Protein AF-A0A7R9TJ54-F1 (afdb_monomer)

Nearest PDB structures (foldseek):
  3ivd-assembly2_B  TM=6.837E-01  e=1.982E-02  Escherichia coli O6
  9eng-assembly1_A  TM=4.675E-01  e=1.136E-01  Klebsiella pneumoniae
  8qk5-assembly1_A-2  TM=4.635E-01  e=2.470E-01  Klebsiella pneumoniae
  8qk2-assembly1_A-2  TM=4.029E-01  e=1.675E-01  Klebsiella pneumoniae

Secondary structure (DSSP, 8-state):
--SS---SPTT-TT--GGGPPPHHHHHHHHHHHHHHH-TT-S----B--S-H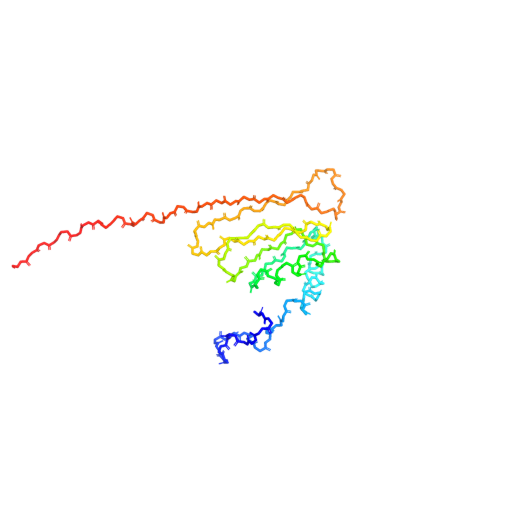HHHHHHHT-TTT--SEEEE-SS-SEEEEEETTTTEEEEEE-STT-EEEEEEEE--TTPPTTPPPEEEEEEEEPPPP-------------

InterPro domains:
  IPR029052 Metallo-dependent phosphatase-like [G3DSA:3.60.21.10] (9-131)
  IPR029052 Metallo-dependent phosphatase-like [SSF56300] (20-108)

Solvent-accessible surface area (backbone atoms only — not comparable to full-atom values): 8891 Å² total; per-residue (Å²): 94,58,100,69,74,78,90,58,64,89,82,45,89,88,58,59,60,94,72,60,62,45,58,88,79,42,46,66,61,51,51,53,50,50,42,69,78,38,76,83,57,69,71,58,72,53,77,50,62,32,49,69,70,55,52,53,55,56,39,48,42,64,90,76,56,44,57,37,36,44,42,40,75,68,52,50,71,43,82,48,72,34,52,96,85,52,11,34,39,38,24,58,35,52,90,72,46,34,48,68,49,74,50,79,42,72,63,94,84,57,60,90,72,55,81,53,51,77,48,78,46,83,40,74,42,77,73,78,72,74,71,73,84,70,80,79,87,77,88,88,135

Organism: Micromonas pusilla (NCBI:txid38833)

Structure (mmCIF, N/CA/C/O backbone):
data_AF-A0A7R9TJ54-F1
#
_entry.id   AF-A0A7R9TJ54-F1
#
loop_
_atom_site.group_PDB
_atom_site.id
_atom_site.type_symbol
_atom_site.label_atom_id
_atom_site.label_alt_id
_atom_site.label_comp_id
_atom_site.label_asym_id
_atom_site.label_entity_id
_atom_site.label_seq_id
_atom_site.pdbx_PDB_ins_code
_atom_site.Cartn_x
_atom_site.Cartn_y
_atom_site.Cartn_z
_atom_site.occupancy
_atom_site.B_iso_or_equiv
_atom_site.auth_seq_id
_atom_site.auth_comp_id
_atom_site.auth_asym_id
_atom_site.auth_atom_id
_atom_site.pdbx_PDB_model_num
ATOM 1 N N . GLY A 1 1 ? 8.501 -5.606 -11.386 1.00 45.47 1 GLY A N 1
ATOM 2 C CA . GLY A 1 1 ? 7.635 -5.466 -12.566 1.00 45.47 1 GLY A CA 1
ATOM 3 C C . GLY A 1 1 ? 7.150 -4.046 -12.592 1.00 45.47 1 GLY A C 1
ATOM 4 O O . GLY A 1 1 ? 6.539 -3.637 -11.618 1.00 45.47 1 GLY A O 1
ATOM 5 N N . GLY A 1 2 ? 7.495 -3.313 -13.641 1.00 52.69 2 GLY A N 1
ATOM 6 C CA . GLY A 1 2 ? 6.893 -2.035 -14.016 1.00 52.69 2 GLY A CA 1
ATOM 7 C C . GLY A 1 2 ? 6.441 -2.147 -15.471 1.00 52.69 2 GLY A C 1
ATOM 8 O O . GLY A 1 2 ? 6.734 -3.154 -16.122 1.00 52.69 2 GLY A O 1
ATOM 9 N N . VAL A 1 3 ? 5.736 -1.143 -15.988 1.00 53.34 3 VAL A N 1
ATOM 10 C CA . VAL A 1 3 ? 5.117 -1.172 -17.335 1.00 53.34 3 VAL A CA 1
ATOM 11 C C . VAL A 1 3 ? 6.125 -1.371 -18.495 1.00 53.34 3 VAL A C 1
ATOM 13 O O . VAL A 1 3 ? 5.724 -1.654 -19.621 1.00 53.34 3 VAL A O 1
ATOM 16 N N . GLY A 1 4 ? 7.440 -1.288 -18.256 1.00 51.25 4 GLY A N 1
ATOM 17 C CA . GLY A 1 4 ? 8.474 -1.471 -19.280 1.00 51.25 4 GLY A CA 1
ATOM 18 C C . GLY A 1 4 ? 9.449 -2.610 -18.985 1.00 51.25 4 GLY A C 1
ATOM 19 O O . GLY A 1 4 ? 10.367 -2.414 -18.202 1.00 51.25 4 GLY A O 1
ATOM 20 N N . GLY A 1 5 ? 9.297 -3.744 -19.683 1.00 54.44 5 GLY A N 1
ATOM 21 C CA . GLY A 1 5 ? 10.343 -4.756 -19.909 1.00 54.44 5 GLY A CA 1
ATOM 22 C C . GLY A 1 5 ? 10.913 -5.485 -18.678 1.00 54.44 5 GLY A C 1
ATOM 23 O O . GLY A 1 5 ? 10.996 -4.978 -17.565 1.00 54.44 5 GLY A O 1
ATOM 24 N N . SER A 1 6 ? 11.351 -6.730 -18.868 1.00 56.75 6 SER A N 1
ATOM 25 C CA . SER A 1 6 ? 12.035 -7.476 -17.806 1.00 56.75 6 SER A CA 1
ATOM 26 C C . SER A 1 6 ? 13.457 -6.936 -17.601 1.00 56.75 6 SER A C 1
ATOM 28 O O . SER A 1 6 ? 14.320 -7.158 -18.444 1.00 56.75 6 SER A O 1
ATOM 30 N N . LEU A 1 7 ? 13.727 -6.303 -16.451 1.00 61.12 7 LEU A N 1
ATOM 31 C CA . LEU A 1 7 ? 15.092 -6.026 -15.956 1.00 61.12 7 LEU A CA 1
ATOM 32 C C . LEU A 1 7 ? 15.868 -7.309 -15.611 1.00 61.12 7 LEU A C 1
ATOM 34 O O . LEU A 1 7 ? 17.075 -7.282 -15.375 1.00 61.12 7 LEU A O 1
ATOM 38 N N . TYR A 1 8 ? 15.171 -8.442 -15.539 1.00 65.38 8 TYR A N 1
ATOM 39 C CA . TYR A 1 8 ? 15.758 -9.716 -15.169 1.00 65.38 8 TYR A CA 1
ATOM 40 C C . TYR A 1 8 ? 16.351 -10.407 -16.387 1.00 65.38 8 TYR A C 1
ATOM 42 O O . TYR A 1 8 ? 15.696 -10.564 -17.422 1.00 65.38 8 TYR A O 1
ATOM 50 N N . ARG A 1 9 ? 17.580 -10.890 -16.212 1.00 63.47 9 ARG A N 1
ATOM 51 C CA . ARG A 1 9 ? 18.223 -11.813 -17.139 1.00 63.47 9 ARG A CA 1
ATOM 52 C C . ARG A 1 9 ? 17.427 -13.117 -17.200 1.00 63.47 9 ARG A C 1
ATOM 54 O O . ARG A 1 9 ? 17.094 -13.701 -16.167 1.00 63.47 9 ARG A O 1
ATOM 61 N N . GLU A 1 10 ? 17.181 -13.592 -18.414 1.00 62.78 10 GLU A N 1
ATOM 62 C CA . GLU A 1 10 ? 16.579 -14.901 -18.654 1.00 62.78 10 GLU A CA 1
ATOM 63 C C . GLU A 1 10 ? 17.391 -16.005 -17.947 1.00 62.78 10 GLU A C 1
ATOM 65 O O . GLU A 1 10 ? 18.616 -16.075 -18.076 1.00 62.78 10 GLU A O 1
ATOM 70 N N . GLY A 1 11 ? 16.718 -16.829 -17.137 1.00 62.00 11 GLY A N 1
ATOM 71 C CA . GLY A 1 11 ? 17.346 -17.929 -16.396 1.00 62.00 11 GLY A CA 1
ATOM 72 C C . GLY A 1 11 ? 18.159 -17.534 -15.153 1.00 62.00 11 GLY A C 1
ATOM 73 O O . GLY A 1 11 ? 18.875 -18.378 -14.616 1.00 62.00 11 GLY A O 1
ATOM 74 N N . ALA A 1 12 ? 18.072 -16.291 -14.664 1.00 67.81 12 ALA A N 1
ATOM 75 C CA . ALA A 1 12 ? 18.700 -15.910 -13.398 1.00 67.81 12 ALA A CA 1
ATOM 76 C C . ALA A 1 12 ? 18.139 -16.755 -12.237 1.00 67.81 12 ALA A C 1
ATOM 78 O O . ALA A 1 12 ? 16.973 -16.616 -11.909 1.00 67.81 12 ALA A O 1
ATOM 79 N N . ILE A 1 13 ? 18.9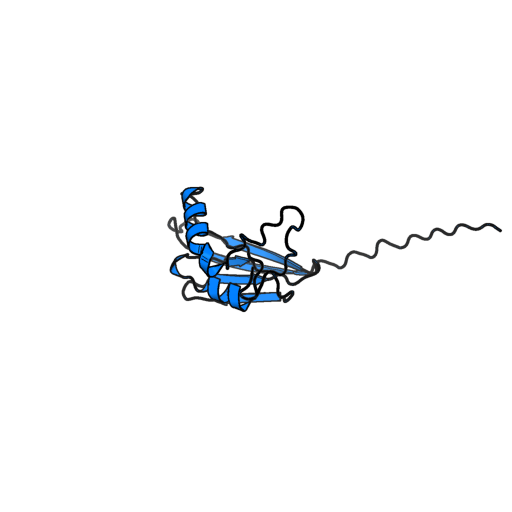59 -17.642 -11.660 1.00 56.50 13 ILE A N 1
ATOM 80 C CA . ILE A 1 13 ? 18.823 -18.393 -10.389 1.00 56.50 13 ILE A CA 1
ATOM 81 C C . ILE A 1 13 ? 17.405 -18.415 -9.761 1.00 56.50 13 ILE A C 1
ATOM 83 O O . ILE A 1 13 ? 17.150 -17.773 -8.747 1.00 56.50 13 ILE A O 1
ATOM 87 N N . GLY A 1 14 ? 16.449 -19.135 -10.360 1.00 58.56 14 GLY A N 1
ATOM 88 C CA . GLY A 1 14 ? 15.083 -19.268 -9.813 1.00 58.56 14 GLY A CA 1
ATOM 89 C C . GLY A 1 14 ? 14.195 -18.012 -9.908 1.00 58.56 14 GLY A C 1
ATOM 90 O O . GLY A 1 14 ? 13.033 -18.038 -9.502 1.00 58.56 14 GLY A O 1
ATOM 91 N N . GLY A 1 15 ? 14.700 -16.929 -10.491 1.00 55.62 15 GLY A N 1
ATOM 92 C CA . GLY A 1 15 ? 13.993 -15.690 -10.776 1.00 55.62 15 GLY A CA 1
ATOM 93 C C . GLY A 1 15 ? 12.814 -15.917 -11.714 1.00 55.62 15 GLY A C 1
ATOM 94 O O . GLY A 1 15 ? 12.951 -16.387 -12.842 1.00 55.62 15 GLY A O 1
ATOM 95 N N . HIS A 1 16 ? 11.624 -15.559 -11.244 1.00 65.06 16 HIS A N 1
ATOM 96 C CA . HIS A 1 16 ? 10.360 -15.755 -11.950 1.00 65.06 16 HIS A CA 1
ATOM 97 C C . HIS A 1 16 ? 10.062 -14.630 -12.949 1.00 65.06 16 HIS A C 1
ATOM 99 O O . HIS A 1 16 ? 8.915 -14.230 -13.096 1.00 65.06 16 HIS A O 1
ATOM 105 N N . ALA A 1 17 ? 11.081 -14.126 -13.653 1.00 66.31 17 ALA A N 1
ATOM 106 C CA . ALA A 1 17 ? 10.965 -13.003 -14.588 1.00 66.31 17 ALA A CA 1
ATOM 107 C C . ALA A 1 17 ? 9.794 -13.160 -15.572 1.00 66.31 17 ALA A C 1
ATOM 109 O O . ALA A 1 17 ? 8.982 -12.254 -15.726 1.00 66.31 17 ALA A O 1
ATOM 110 N N . ALA A 1 18 ? 9.655 -14.356 -16.153 1.00 66.81 18 ALA A N 1
ATOM 111 C CA . ALA A 1 18 ? 8.592 -14.702 -17.098 1.00 66.81 18 ALA A CA 1
ATOM 112 C C . ALA A 1 18 ? 7.176 -14.749 -16.485 1.00 66.81 18 ALA A C 1
ATOM 114 O O . ALA A 1 18 ? 6.198 -14.826 -17.219 1.00 66.81 18 ALA A O 1
ATOM 115 N N . LYS A 1 19 ? 7.057 -14.737 -15.153 1.00 74.25 19 LYS A N 1
ATOM 116 C CA . LYS A 1 19 ? 5.788 -14.749 -14.409 1.00 74.25 19 LYS A CA 1
ATOM 117 C C . LYS A 1 19 ? 5.557 -13.458 -13.619 1.00 74.25 19 LYS A C 1
ATOM 119 O O . LYS A 1 19 ? 4.610 -13.393 -12.841 1.00 74.25 19 LYS A O 1
ATOM 124 N N . ILE A 1 20 ? 6.414 -12.445 -13.777 1.00 79.38 20 ILE A N 1
ATOM 125 C CA . ILE A 1 20 ? 6.159 -11.125 -13.199 1.00 79.38 20 ILE A CA 1
ATOM 126 C C . ILE A 1 20 ? 5.041 -10.481 -14.010 1.00 79.38 20 ILE A C 1
ATOM 128 O O . ILE A 1 20 ? 5.201 -10.203 -15.195 1.00 79.38 20 ILE A O 1
ATOM 132 N N . VAL A 1 21 ? 3.922 -10.234 -13.344 1.00 86.75 21 VAL A N 1
ATOM 133 C CA . VAL A 1 21 ? 2.754 -9.551 -13.900 1.00 86.75 21 VAL A CA 1
ATOM 134 C C . VAL A 1 21 ? 2.742 -8.108 -13.373 1.00 86.75 21 VAL A C 1
ATOM 136 O O . VAL A 1 21 ? 3.178 -7.888 -12.235 1.00 86.75 21 VAL A O 1
ATOM 139 N N . PRO A 1 22 ? 2.303 -7.108 -14.162 1.00 89.94 22 PRO A N 1
ATOM 140 C CA . PRO A 1 22 ? 2.086 -5.756 -13.652 1.00 89.94 22 PRO A CA 1
ATOM 141 C C . PRO A 1 22 ? 1.158 -5.761 -12.430 1.00 89.94 22 PRO A C 1
ATOM 143 O O . PRO A 1 22 ? 0.173 -6.496 -12.393 1.00 89.94 22 PRO A O 1
ATOM 146 N N . VAL A 1 23 ? 1.452 -4.933 -11.422 1.00 94.12 23 VAL A N 1
ATOM 147 C CA . VAL A 1 23 ? 0.672 -4.922 -10.169 1.00 94.12 23 VAL A CA 1
ATOM 148 C C . VAL A 1 23 ? -0.796 -4.609 -10.432 1.00 94.12 23 VAL A C 1
ATOM 150 O O . VAL A 1 23 ? -1.655 -5.288 -9.885 1.00 94.12 23 VAL A O 1
ATOM 153 N N . MET A 1 24 ? -1.092 -3.651 -11.313 1.00 95.00 24 MET A N 1
ATOM 154 C CA . MET A 1 24 ? -2.474 -3.290 -11.646 1.00 95.00 24 MET A CA 1
ATOM 155 C C . MET A 1 24 ? -3.270 -4.438 -12.282 1.00 95.00 24 MET A C 1
ATOM 157 O O . MET A 1 24 ? -4.480 -4.493 -12.087 1.00 95.00 24 MET A O 1
ATOM 161 N N . ASP A 1 25 ? -2.603 -5.374 -12.961 1.00 94.94 25 ASP A N 1
ATOM 162 C CA . ASP A 1 25 ? -3.249 -6.550 -13.557 1.00 94.94 25 ASP A CA 1
ATOM 163 C C . ASP A 1 25 ? -3.409 -7.692 -12.536 1.00 94.94 25 ASP A C 1
ATOM 165 O O . ASP A 1 25 ? -4.303 -8.528 -12.654 1.00 94.94 25 ASP A O 1
ATOM 169 N N . ALA A 1 26 ? -2.535 -7.749 -11.526 1.00 94.38 26 ALA A N 1
ATOM 170 C CA . ALA A 1 26 ? -2.494 -8.827 -10.538 1.00 94.38 26 ALA A CA 1
ATOM 171 C C . ALA A 1 26 ? -3.232 -8.507 -9.226 1.00 94.38 26 ALA A C 1
ATOM 173 O O . ALA A 1 26 ? -3.572 -9.427 -8.477 1.00 94.38 26 ALA A O 1
ATOM 174 N N . VAL A 1 27 ? -3.452 -7.225 -8.916 1.00 97.00 27 VAL A N 1
ATOM 175 C CA . VAL A 1 27 ? -3.877 -6.770 -7.584 1.00 97.00 27 VAL A CA 1
ATOM 176 C C . VAL A 1 27 ? -5.211 -7.378 -7.153 1.00 97.00 27 VAL A C 1
ATOM 178 O O . VAL A 1 27 ? -5.331 -7.807 -6.008 1.00 97.00 27 VAL A O 1
ATOM 181 N N . ASP A 1 28 ? -6.181 -7.508 -8.058 1.00 97.81 28 ASP A N 1
ATOM 182 C CA . ASP A 1 28 ? -7.510 -8.031 -7.717 1.00 97.81 28 ASP A CA 1
ATOM 183 C C . ASP A 1 28 ? -7.429 -9.489 -7.255 1.00 97.81 28 ASP A C 1
ATOM 185 O O . ASP A 1 28 ? -7.979 -9.861 -6.216 1.00 97.81 28 ASP A O 1
ATOM 189 N N . ALA A 1 29 ? -6.668 -10.306 -7.987 1.00 96.88 29 ALA A N 1
ATOM 190 C CA . ALA A 1 29 ? -6.433 -11.699 -7.634 1.00 96.88 29 ALA A CA 1
ATOM 191 C C . ALA A 1 29 ? -5.627 -11.824 -6.332 1.00 96.88 29 ALA A C 1
ATOM 193 O O . ALA A 1 29 ? -5.933 -12.679 -5.499 1.00 96.88 29 ALA A O 1
ATOM 194 N N . ALA A 1 30 ? -4.630 -10.959 -6.124 1.00 96.19 30 ALA A N 1
ATOM 195 C CA . ALA A 1 30 ? -3.825 -10.949 -4.906 1.00 96.19 30 ALA A CA 1
ATOM 196 C C . ALA A 1 30 ? -4.656 -10.575 -3.667 1.00 96.19 30 ALA A C 1
ATOM 198 O O . ALA A 1 30 ? -4.568 -11.250 -2.641 1.00 96.19 30 ALA A O 1
ATOM 199 N N . VAL A 1 31 ? -5.505 -9.547 -3.764 1.00 97.69 31 VAL A N 1
ATOM 200 C CA . VAL A 1 31 ? -6.411 -9.140 -2.680 1.00 97.69 31 VAL A CA 1
ATOM 201 C C . VAL A 1 31 ? -7.443 -10.228 -2.401 1.00 97.69 31 VAL A C 1
ATOM 203 O O . VAL A 1 31 ? -7.673 -10.555 -1.238 1.00 97.69 31 VAL A O 1
ATOM 206 N N . ALA A 1 32 ? -8.033 -10.829 -3.438 1.00 97.50 32 ALA A N 1
ATOM 207 C CA . ALA A 1 32 ? -8.971 -11.936 -3.270 1.00 97.50 32 ALA A CA 1
ATOM 208 C C . ALA A 1 32 ? -8.315 -13.130 -2.556 1.00 97.50 32 ALA A C 1
ATOM 210 O O . ALA A 1 32 ? -8.892 -13.675 -1.616 1.00 97.50 32 ALA A O 1
ATOM 211 N N . ALA A 1 33 ? -7.088 -13.492 -2.942 1.00 97.31 33 ALA A N 1
ATOM 212 C CA . ALA A 1 33 ? -6.329 -14.555 -2.290 1.00 97.31 33 ALA A CA 1
ATOM 213 C C . ALA A 1 33 ? -6.006 -14.223 -0.824 1.00 97.31 33 ALA A C 1
ATOM 215 O O . ALA A 1 33 ? -6.198 -15.070 0.047 1.00 97.31 33 ALA A O 1
ATOM 216 N N . ALA A 1 34 ? -5.578 -12.990 -0.532 1.00 97.06 34 ALA A N 1
ATOM 217 C CA . ALA A 1 34 ? -5.304 -12.546 0.834 1.00 97.06 34 ALA A CA 1
ATOM 218 C C . ALA A 1 34 ? -6.562 -12.608 1.713 1.00 97.06 34 ALA A C 1
ATOM 220 O O . ALA A 1 34 ? -6.511 -13.144 2.816 1.00 97.06 34 ALA A O 1
ATOM 221 N N . ARG A 1 35 ? -7.708 -12.133 1.212 1.00 95.56 35 ARG A N 1
ATOM 222 C CA . ARG A 1 35 ? -8.986 -12.177 1.943 1.00 95.56 35 ARG A CA 1
ATOM 223 C C . ARG A 1 35 ? -9.516 -13.598 2.121 1.00 95.56 35 ARG A C 1
ATOM 225 O O . ARG A 1 35 ? -10.100 -13.894 3.153 1.00 95.56 35 ARG A O 1
ATOM 232 N N . ALA A 1 36 ? -9.303 -14.485 1.150 1.00 97.88 36 ALA A N 1
ATOM 233 C CA . ALA A 1 36 ? -9.668 -15.894 1.289 1.00 97.88 36 ALA A CA 1
ATOM 234 C C . ALA A 1 36 ? -8.801 -16.612 2.337 1.00 97.88 36 ALA A C 1
ATOM 236 O O . ALA A 1 36 ? -9.312 -17.425 3.102 1.00 97.88 36 ALA A O 1
ATOM 237 N N . ALA A 1 37 ? -7.500 -16.305 2.384 1.00 98.00 37 ALA A N 1
ATOM 238 C CA . ALA A 1 37 ? -6.574 -16.872 3.362 1.00 98.00 37 ALA A CA 1
ATOM 239 C C . ALA A 1 37 ? -6.777 -16.297 4.774 1.00 98.00 37 ALA A C 1
ATOM 241 O O . ALA A 1 37 ? -6.612 -17.011 5.762 1.00 98.00 37 ALA A O 1
ATOM 242 N N . PHE A 1 38 ? -7.153 -15.020 4.864 1.00 96.69 38 PHE A N 1
ATOM 243 C CA . PHE A 1 38 ? -7.331 -14.281 6.111 1.00 96.69 38 PHE A CA 1
ATOM 244 C C . PHE A 1 38 ? -8.695 -13.573 6.116 1.00 96.69 38 PHE A C 1
ATOM 246 O O . PHE A 1 38 ? -8.755 -12.346 5.995 1.00 96.69 38 PHE A O 1
ATOM 253 N N . PRO A 1 39 ? -9.806 -14.323 6.256 1.00 93.88 39 PRO A N 1
ATOM 254 C CA . PRO A 1 39 ? -11.160 -13.763 6.180 1.00 93.88 39 PRO A CA 1
ATOM 255 C C . PRO A 1 39 ? -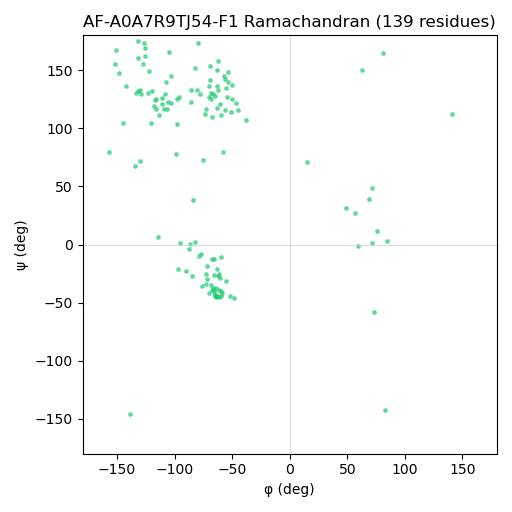11.456 -12.751 7.290 1.00 93.88 39 PRO A C 1
ATOM 257 O O . PRO A 1 39 ? -12.338 -11.909 7.142 1.00 93.88 39 PRO A O 1
ATOM 260 N N . ASP A 1 40 ? -10.699 -12.821 8.384 1.00 93.56 40 ASP A N 1
ATOM 261 C CA . ASP A 1 40 ? -10.833 -11.942 9.537 1.00 93.56 40 ASP A CA 1
ATOM 262 C C . ASP A 1 40 ? -9.893 -10.730 9.527 1.00 93.56 40 ASP A C 1
ATOM 264 O O . ASP A 1 40 ? -9.931 -9.940 10.469 1.00 93.56 40 ASP A O 1
ATOM 268 N N . ALA A 1 41 ? -9.067 -10.560 8.490 1.00 93.19 41 ALA A N 1
ATOM 269 C CA . ALA A 1 41 ? -8.199 -9.394 8.370 1.00 93.19 41 ALA A CA 1
ATOM 270 C C . ALA A 1 41 ? -9.017 -8.115 8.119 1.00 93.19 41 ALA A C 1
ATOM 272 O O . ALA A 1 41 ? -9.761 -8.020 7.140 1.00 93.19 41 ALA A O 1
ATOM 273 N N . ASP A 1 42 ? -8.826 -7.100 8.965 1.00 92.62 42 ASP A N 1
ATOM 274 C CA . ASP A 1 42 ? -9.547 -5.824 8.859 1.00 92.62 42 ASP A CA 1
ATOM 275 C C . ASP A 1 42 ? -9.066 -4.957 7.683 1.00 92.62 42 ASP A C 1
ATOM 277 O O . ASP A 1 42 ? -9.826 -4.155 7.139 1.00 92.62 42 ASP A O 1
ATOM 281 N N . CYS A 1 43 ? -7.819 -5.131 7.233 1.00 94.06 43 CYS A N 1
ATOM 282 C CA . CYS A 1 43 ? -7.296 -4.448 6.052 1.00 94.06 43 CYS A CA 1
ATOM 283 C C . CYS A 1 43 ? -6.216 -5.262 5.322 1.00 94.06 43 CYS A C 1
ATOM 285 O O . CYS A 1 43 ? -5.695 -6.252 5.832 1.00 94.06 43 CYS A O 1
ATOM 287 N N . VAL A 1 44 ? -5.883 -4.818 4.108 1.00 96.06 44 VAL A N 1
ATOM 288 C CA . VAL A 1 44 ? -4.751 -5.305 3.310 1.00 96.06 44 VAL A CA 1
ATOM 289 C C . VAL A 1 44 ? -3.827 -4.118 3.058 1.00 96.06 44 VAL A C 1
ATOM 291 O O . VAL A 1 44 ? -4.302 -3.061 2.650 1.00 96.06 44 VAL A O 1
ATOM 294 N N . VAL A 1 45 ? -2.525 -4.292 3.283 1.00 97.38 45 VAL A N 1
ATOM 295 C CA . VAL A 1 45 ? -1.502 -3.263 3.041 1.00 97.38 45 VAL A CA 1
ATOM 296 C C . VAL A 1 45 ? -0.598 -3.723 1.897 1.00 97.38 45 VAL A C 1
ATOM 298 O O . VAL A 1 45 ? 0.144 -4.693 2.070 1.00 97.38 45 VAL A O 1
ATOM 301 N N . PRO A 1 46 ? -0.646 -3.074 0.722 1.00 97.62 46 PRO A N 1
ATOM 302 C CA . PRO A 1 46 ? 0.282 -3.365 -0.359 1.00 97.62 46 PRO A CA 1
ATOM 303 C C . PRO A 1 46 ? 1.719 -2.974 0.003 1.00 97.62 46 PRO A C 1
ATOM 305 O O . PRO A 1 46 ? 1.987 -1.837 0.393 1.00 97.62 46 PRO A O 1
ATOM 308 N N . LEU A 1 47 ? 2.643 -3.914 -0.192 1.00 97.75 47 LEU A N 1
ATOM 309 C CA . LEU A 1 47 ? 4.085 -3.679 -0.200 1.00 97.75 47 LEU A CA 1
ATOM 310 C C . LEU A 1 47 ? 4.583 -3.842 -1.637 1.00 97.75 47 LEU A C 1
ATOM 312 O O . LEU A 1 47 ? 4.478 -4.928 -2.212 1.00 97.75 47 LEU A O 1
ATOM 316 N N . THR A 1 48 ? 5.098 -2.770 -2.226 1.00 96.31 48 THR A N 1
ATOM 317 C CA . THR A 1 48 ? 5.414 -2.697 -3.654 1.00 96.31 48 THR A CA 1
ATOM 318 C C . THR A 1 48 ? 6.862 -2.280 -3.899 1.00 96.31 48 THR A C 1
ATOM 320 O O . THR A 1 48 ? 7.565 -1.740 -3.045 1.00 96.31 48 THR A O 1
ATOM 323 N N . HIS A 1 49 ? 7.327 -2.541 -5.119 1.00 95.25 49 HIS A N 1
ATOM 324 C CA . HIS A 1 49 ? 8.576 -2.001 -5.645 1.00 95.25 49 HIS A CA 1
ATOM 325 C C . HIS A 1 49 ? 8.313 -1.492 -7.065 1.00 95.25 49 HIS A C 1
ATOM 327 O O . HIS A 1 49 ? 8.732 -2.095 -8.055 1.00 95.25 49 HIS A O 1
ATOM 333 N N . GLN A 1 50 ? 7.511 -0.433 -7.143 1.00 93.94 50 GLN A N 1
ATOM 334 C CA . GLN A 1 50 ? 7.076 0.223 -8.374 1.00 93.94 50 GLN A CA 1
ATOM 335 C C . GLN A 1 50 ? 7.402 1.710 -8.315 1.00 93.94 50 GLN A C 1
ATOM 337 O O . GLN A 1 50 ? 7.759 2.206 -7.250 1.00 93.94 50 GLN A O 1
ATOM 342 N N . SER A 1 51 ? 7.282 2.421 -9.434 1.00 96.38 51 SER A N 1
ATOM 343 C CA . SER A 1 51 ? 7.440 3.878 -9.436 1.00 96.38 51 SER A CA 1
ATOM 344 C C . SER A 1 51 ? 6.388 4.570 -8.563 1.00 96.38 51 SER A C 1
ATOM 346 O O . SER A 1 51 ? 5.308 4.028 -8.319 1.00 96.38 51 SER A O 1
ATOM 348 N N . VAL A 1 52 ? 6.669 5.800 -8.118 1.00 97.31 52 VAL A N 1
ATOM 349 C CA . VAL A 1 52 ? 5.690 6.627 -7.385 1.00 97.31 52 VAL A CA 1
ATOM 350 C C . VAL A 1 52 ? 4.378 6.720 -8.166 1.00 97.31 52 VAL A C 1
ATOM 352 O O . VAL A 1 52 ? 3.312 6.551 -7.588 1.00 97.31 52 VAL A O 1
ATOM 355 N N . ALA A 1 53 ? 4.435 6.941 -9.482 1.00 97.12 53 ALA A N 1
ATOM 356 C CA . ALA A 1 53 ? 3.235 7.083 -10.305 1.00 97.12 53 ALA A CA 1
ATOM 357 C C . ALA A 1 53 ? 2.351 5.822 -10.292 1.00 97.12 53 ALA A C 1
ATOM 359 O O . ALA A 1 53 ? 1.125 5.931 -10.231 1.00 97.12 53 ALA A O 1
ATOM 360 N N . GLU A 1 54 ? 2.963 4.638 -10.320 1.00 97.25 54 GLU A N 1
ATOM 361 C CA . GLU A 1 54 ? 2.256 3.357 -10.235 1.00 97.25 54 GLU A CA 1
ATOM 362 C C . GLU A 1 54 ? 1.668 3.129 -8.833 1.00 97.25 54 GLU A C 1
ATOM 364 O O . GLU A 1 54 ? 0.505 2.744 -8.723 1.00 97.25 54 GLU A O 1
ATOM 369 N N . ASP A 1 55 ? 2.404 3.452 -7.764 1.00 97.75 55 ASP A N 1
ATOM 370 C CA . ASP A 1 55 ? 1.893 3.349 -6.389 1.00 97.75 55 ASP A CA 1
ATOM 371 C C . ASP A 1 55 ? 0.725 4.314 -6.136 1.00 97.75 55 ASP A C 1
ATOM 373 O O . ASP A 1 55 ? -0.255 3.959 -5.482 1.00 97.75 55 ASP A O 1
ATOM 377 N N . VAL A 1 56 ? 0.772 5.519 -6.710 1.00 98.12 56 VAL A N 1
ATOM 378 C CA . VAL A 1 56 ? -0.340 6.479 -6.667 1.00 98.12 56 VAL A CA 1
ATOM 379 C C . VAL A 1 56 ? -1.548 5.970 -7.456 1.00 98.12 56 VAL A C 1
ATOM 381 O O . VAL A 1 56 ? -2.688 6.186 -7.038 1.00 98.12 56 VAL A O 1
ATOM 384 N N . ALA A 1 57 ? -1.339 5.297 -8.590 1.00 97.75 57 ALA A N 1
ATOM 385 C CA . ALA A 1 57 ? -2.426 4.667 -9.338 1.00 97.75 57 ALA A CA 1
ATOM 386 C C . ALA A 1 57 ? -3.066 3.519 -8.539 1.00 97.75 57 ALA A C 1
ATOM 388 O O . ALA A 1 57 ? -4.293 3.422 -8.489 1.00 97.75 57 ALA A O 1
ATOM 389 N N . LEU A 1 58 ? -2.251 2.711 -7.855 1.00 97.75 58 LEU A N 1
ATOM 390 C CA . LEU A 1 58 ? -2.710 1.652 -6.961 1.00 97.75 58 LEU A CA 1
ATOM 391 C C . LEU A 1 58 ? -3.496 2.210 -5.766 1.00 97.75 58 LEU A C 1
ATOM 393 O O . LEU A 1 58 ? -4.568 1.705 -5.450 1.00 97.75 58 LEU A O 1
ATOM 397 N N . ALA A 1 59 ? -3.011 3.282 -5.137 1.00 97.75 59 ALA A N 1
ATOM 398 C CA . ALA A 1 59 ? -3.672 3.936 -4.006 1.00 97.75 59 ALA A CA 1
ATOM 399 C C . ALA A 1 59 ? -5.062 4.496 -4.352 1.00 97.75 59 ALA A C 1
ATOM 401 O O . ALA A 1 59 ? -5.920 4.615 -3.482 1.00 97.75 59 ALA A O 1
ATOM 402 N N . LYS A 1 60 ? -5.306 4.806 -5.631 1.00 97.19 60 LYS A N 1
ATOM 403 C CA . LYS A 1 60 ? -6.606 5.262 -6.147 1.00 97.19 60 LYS A CA 1
ATOM 404 C C . LYS A 1 60 ? -7.590 4.117 -6.437 1.00 97.19 60 LYS A C 1
ATOM 406 O O . LYS A 1 60 ? -8.699 4.382 -6.899 1.00 97.19 60 LYS A O 1
ATOM 411 N N . ARG A 1 61 ? -7.230 2.852 -6.175 1.00 96.38 61 ARG A N 1
ATOM 412 C CA . ARG A 1 61 ? -8.151 1.698 -6.214 1.00 96.38 61 ARG A CA 1
ATOM 413 C C . ARG A 1 61 ? -9.056 1.675 -4.980 1.00 96.38 61 ARG A C 1
ATOM 415 O O . ARG A 1 61 ? -8.908 0.852 -4.077 1.00 96.38 61 ARG A O 1
ATOM 422 N N . GLU A 1 62 ? -10.010 2.604 -4.949 1.00 92.38 62 GLU A N 1
ATOM 423 C CA . GLU A 1 62 ? -10.959 2.794 -3.838 1.00 92.38 62 GLU A CA 1
ATOM 424 C C . GLU A 1 62 ? -11.756 1.532 -3.489 1.00 92.38 62 GLU A C 1
ATOM 426 O O . GLU A 1 62 ? -12.123 1.313 -2.329 1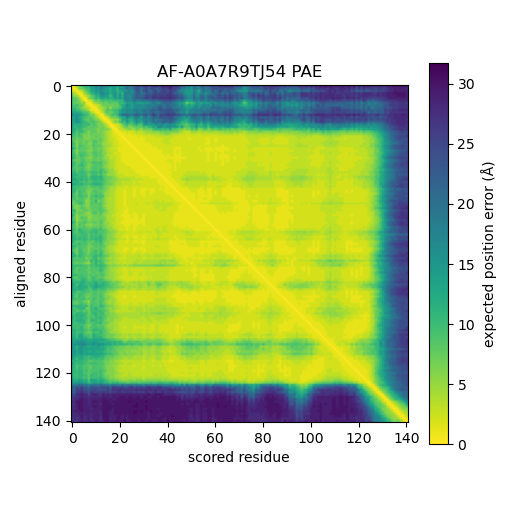.00 92.38 62 GLU A O 1
ATOM 431 N N . ASP A 1 63 ? -12.017 0.706 -4.500 1.00 94.81 63 ASP A N 1
ATOM 432 C CA . ASP A 1 63 ? -12.741 -0.556 -4.405 1.00 94.81 63 ASP A CA 1
ATOM 433 C C . ASP A 1 63 ? -11.991 -1.606 -3.570 1.00 94.81 63 ASP A C 1
ATOM 435 O O . ASP A 1 63 ? -12.619 -2.447 -2.928 1.00 94.81 63 ASP A O 1
ATOM 439 N N . LEU A 1 64 ? -10.660 -1.513 -3.499 1.00 95.06 64 LEU A N 1
ATOM 440 C CA . LEU A 1 64 ? -9.822 -2.427 -2.721 1.00 95.06 64 LEU A CA 1
ATOM 441 C C . LEU A 1 64 ? -9.605 -1.950 -1.277 1.00 95.06 64 LEU A C 1
ATOM 443 O O . LEU A 1 64 ? -9.377 -2.772 -0.383 1.00 95.06 64 LEU A O 1
ATOM 447 N N . GLY A 1 65 ? -9.755 -0.642 -1.035 1.00 93.62 65 GLY A N 1
ATOM 448 C CA . GLY A 1 65 ? -9.808 -0.051 0.303 1.00 93.62 65 GLY A CA 1
ATOM 449 C C . GLY A 1 65 ? -8.502 -0.101 1.086 1.00 93.62 65 GLY A C 1
ATOM 450 O O . GLY A 1 65 ? -8.530 -0.356 2.289 1.00 93.62 65 GLY A O 1
ATOM 451 N N . PHE A 1 66 ? -7.371 0.112 0.416 1.00 97.25 66 PHE A N 1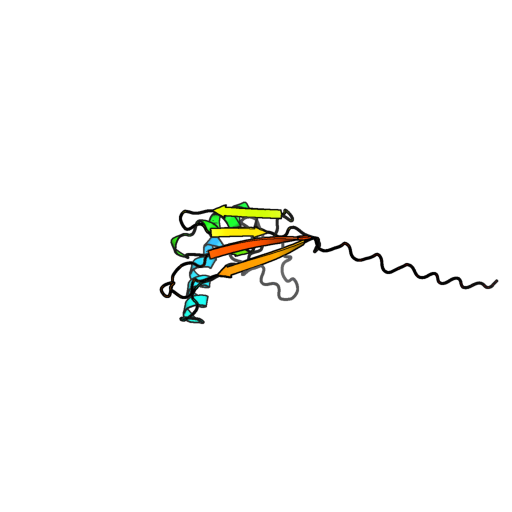
ATOM 452 C CA . PHE A 1 66 ? -6.064 0.126 1.066 1.00 97.25 66 PHE A CA 1
ATOM 453 C C . PHE A 1 66 ? -5.912 1.341 1.994 1.00 97.25 66 PHE A C 1
ATOM 455 O O . PHE A 1 66 ? -6.138 2.467 1.548 1.00 97.25 66 PHE A O 1
ATOM 462 N N . PRO A 1 67 ? -5.483 1.160 3.256 1.00 97.00 67 PRO A N 1
ATOM 463 C CA . PRO A 1 67 ? -5.203 2.286 4.143 1.00 97.00 67 PRO A CA 1
ATOM 464 C C . PRO A 1 67 ? -3.871 2.962 3.797 1.00 97.00 67 PRO A C 1
ATOM 466 O O . PRO A 1 67 ? -3.746 4.183 3.867 1.00 97.00 67 PRO A O 1
ATOM 469 N N . CYS A 1 68 ? -2.879 2.176 3.377 1.00 98.00 68 CYS A N 1
ATOM 470 C CA . CYS A 1 68 ? -1.583 2.673 2.949 1.00 98.00 68 CYS A CA 1
ATOM 471 C C . CYS A 1 68 ? -0.928 1.751 1.916 1.00 98.00 68 CYS A C 1
ATOM 473 O O . CYS A 1 68 ? -1.221 0.558 1.883 1.00 98.00 68 CYS A O 1
ATOM 475 N N . VAL A 1 69 ? -0.032 2.308 1.100 1.00 98.44 69 VAL A N 1
ATOM 476 C CA . VAL A 1 69 ? 0.875 1.603 0.186 1.00 98.44 69 VAL A CA 1
ATOM 477 C C . VAL A 1 69 ? 2.307 1.877 0.634 1.00 98.44 69 VAL A C 1
ATOM 479 O O . VAL A 1 69 ? 2.719 3.033 0.755 1.00 98.44 69 VAL A O 1
ATOM 482 N N . LEU A 1 70 ? 3.068 0.809 0.865 1.00 98.38 70 LEU A N 1
ATOM 483 C CA . LEU A 1 70 ? 4.485 0.867 1.210 1.00 98.38 70 LEU A CA 1
ATOM 484 C C . LEU A 1 70 ? 5.308 0.633 -0.061 1.00 98.38 70 LEU A C 1
ATOM 486 O O . LEU A 1 70 ? 5.400 -0.499 -0.533 1.00 98.38 70 LEU A O 1
ATOM 490 N N . GLY A 1 71 ? 5.871 1.699 -0.629 1.00 96.88 71 GLY A N 1
ATOM 491 C CA . GLY A 1 71 ? 6.552 1.674 -1.925 1.00 96.88 71 GLY A CA 1
ATOM 492 C C . GLY A 1 71 ? 8.084 1.722 -1.858 1.00 96.88 71 GLY A C 1
ATOM 493 O O . GLY A 1 71 ? 8.688 2.080 -0.844 1.00 96.88 71 GLY A O 1
ATOM 494 N N . GLY A 1 72 ? 8.713 1.405 -2.995 1.00 94.25 72 GLY A N 1
ATOM 495 C CA . GLY A 1 72 ? 10.170 1.417 -3.215 1.00 94.25 72 GLY A CA 1
ATOM 496 C C . GLY A 1 72 ? 10.554 1.995 -4.584 1.00 94.25 72 GLY A C 1
ATOM 497 O O . GLY A 1 72 ? 9.861 2.871 -5.073 1.00 94.25 72 GLY A O 1
ATOM 498 N N . HIS A 1 73 ? 11.613 1.494 -5.226 1.00 96.12 73 HIS A N 1
ATOM 499 C CA . HIS A 1 73 ? 12.043 1.813 -6.604 1.00 96.12 73 HIS A CA 1
ATOM 500 C C . HIS A 1 73 ? 12.681 3.185 -6.870 1.00 96.12 73 HIS A C 1
ATOM 502 O O . HIS A 1 73 ? 13.803 3.230 -7.356 1.00 96.12 73 HIS A O 1
ATOM 508 N N . ASP A 1 74 ? 12.007 4.298 -6.580 1.00 93.69 74 ASP A N 1
ATOM 509 C CA . ASP A 1 74 ? 12.451 5.621 -7.064 1.00 93.69 74 ASP A CA 1
ATOM 510 C C . ASP A 1 74 ? 13.635 6.200 -6.277 1.00 93.69 74 ASP A C 1
ATOM 512 O O . ASP A 1 74 ? 14.143 7.265 -6.619 1.00 93.69 74 ASP A O 1
ATOM 516 N N . HIS A 1 75 ? 14.018 5.544 -5.174 1.00 94.62 75 HIS A N 1
ATOM 517 C CA . HIS A 1 75 ? 15.042 5.976 -4.210 1.00 94.62 75 HIS A CA 1
ATOM 518 C C . HIS A 1 75 ? 14.756 7.343 -3.542 1.00 94.62 75 HIS A C 1
ATOM 520 O O . HIS A 1 75 ? 15.474 7.780 -2.641 1.00 94.62 75 HIS A O 1
ATOM 526 N N . ALA A 1 76 ? 13.650 7.989 -3.912 1.00 92.69 76 ALA A N 1
ATOM 527 C CA . ALA A 1 76 ? 13.140 9.212 -3.326 1.00 92.69 76 ALA A CA 1
ATOM 528 C C . ALA A 1 76 ? 12.336 8.949 -2.044 1.00 92.69 76 ALA A C 1
ATOM 530 O O . ALA A 1 76 ? 11.701 7.907 -1.866 1.00 92.69 76 ALA A O 1
ATOM 531 N N . VAL A 1 77 ? 12.342 9.945 -1.158 1.00 96.94 77 VAL A N 1
ATOM 532 C CA . VAL A 1 77 ? 11.408 10.019 -0.031 1.00 96.94 77 VAL A CA 1
ATOM 533 C C . VAL A 1 77 ? 10.064 10.507 -0.561 1.00 96.94 77 VAL A C 1
ATOM 535 O O . VAL A 1 77 ? 10.021 11.520 -1.257 1.00 96.94 77 VAL A O 1
ATOM 538 N N . PHE A 1 78 ? 8.984 9.807 -0.227 1.00 98.12 78 PHE A N 1
ATOM 539 C CA . PHE A 1 78 ? 7.633 10.158 -0.663 1.00 98.12 78 PHE A CA 1
ATOM 540 C C . PHE A 1 78 ? 6.633 9.896 0.460 1.00 98.12 78 PHE A C 1
ATOM 542 O O . PHE A 1 78 ? 6.736 8.874 1.138 1.00 98.12 78 PHE A O 1
ATOM 549 N N . ASP A 1 79 ? 5.700 10.823 0.677 1.00 98.06 79 ASP A N 1
ATOM 550 C CA . ASP A 1 79 ? 4.716 10.733 1.756 1.00 98.06 79 ASP A CA 1
ATOM 551 C C . ASP A 1 79 ? 3.466 11.569 1.438 1.00 98.06 79 ASP A C 1
ATOM 553 O O . ASP A 1 79 ? 3.280 12.690 1.924 1.00 98.06 79 ASP A O 1
ATOM 557 N N . GLU A 1 80 ? 2.584 11.031 0.600 1.00 98.31 80 GLU A N 1
ATOM 558 C CA . GLU A 1 80 ? 1.376 11.721 0.127 1.00 98.31 80 GLU A CA 1
ATOM 559 C C . GLU A 1 80 ? 0.116 10.878 0.342 1.00 98.31 80 GLU A C 1
ATOM 561 O O . GLU A 1 80 ? 0.169 9.661 0.496 1.00 98.31 80 GLU A O 1
ATOM 566 N N . THR A 1 81 ? -1.034 11.544 0.435 1.00 98.06 81 THR A N 1
ATOM 567 C CA . THR A 1 81 ? -2.339 10.889 0.578 1.00 98.06 81 THR A CA 1
ATOM 568 C C . THR A 1 81 ? -3.104 11.036 -0.726 1.00 98.06 81 THR A C 1
ATOM 570 O O . THR A 1 81 ? -3.236 12.142 -1.252 1.00 98.06 81 THR A O 1
ATOM 573 N N . HIS A 1 82 ? -3.627 9.930 -1.246 1.00 97.69 82 HIS A N 1
ATOM 574 C CA . HIS A 1 82 ? -4.324 9.886 -2.524 1.00 97.69 82 HIS A CA 1
ATOM 575 C C . HIS A 1 82 ? -5.651 9.144 -2.424 1.00 97.69 82 HIS A C 1
ATOM 577 O O . HIS A 1 82 ? -5.885 8.350 -1.516 1.00 97.69 82 HIS A O 1
ATOM 583 N N . GLY A 1 83 ? -6.510 9.398 -3.409 1.00 92.75 83 GLY A N 1
ATOM 584 C CA . GLY A 1 83 ? -7.819 8.771 -3.470 1.00 92.75 83 GLY A CA 1
ATOM 585 C C . GLY A 1 83 ? -8.860 9.442 -2.573 1.00 92.75 83 GLY A C 1
ATOM 586 O O . GLY A 1 83 ? -8.545 10.252 -1.703 1.00 92.75 83 GLY A O 1
ATOM 587 N N . ALA A 1 84 ? -10.125 9.119 -2.812 1.00 88.44 84 ALA A N 1
ATOM 588 C CA . ALA A 1 84 ? -11.261 9.630 -2.056 1.00 88.44 84 ALA A CA 1
ATOM 589 C C . ALA A 1 84 ? -11.335 9.030 -0.644 1.00 88.44 84 ALA A C 1
ATOM 591 O O . ALA A 1 84 ? -11.805 9.700 0.273 1.00 88.44 84 ALA A O 1
ATOM 592 N N . ARG A 1 85 ? -10.851 7.795 -0.449 1.00 88.31 85 ARG A N 1
ATOM 593 C CA . ARG A 1 85 ? -10.767 7.153 0.873 1.00 88.31 85 ARG A CA 1
ATOM 594 C C . ARG A 1 85 ? -9.482 7.476 1.636 1.00 88.31 85 ARG A C 1
ATOM 596 O O . ARG A 1 85 ? -9.324 6.995 2.753 1.00 88.31 85 ARG A O 1
ATOM 603 N N . GLY A 1 86 ? -8.592 8.290 1.064 1.00 94.38 86 GLY A N 1
ATOM 604 C CA . GLY A 1 86 ? -7.402 8.791 1.749 1.00 94.38 86 GLY A CA 1
ATOM 605 C C . GLY A 1 86 ? -6.316 7.738 1.983 1.00 94.38 86 GLY A C 1
ATOM 606 O O . GLY A 1 86 ? -5.787 7.638 3.085 1.00 94.38 86 GLY A O 1
ATOM 607 N N . CYS A 1 87 ? -5.955 6.971 0.954 1.00 97.75 87 CYS A N 1
ATOM 608 C CA . CYS A 1 87 ? -4.862 6.004 1.025 1.00 97.75 87 CYS A CA 1
ATOM 609 C C . CYS A 1 87 ? -3.498 6.714 1.120 1.00 97.75 87 CYS A C 1
ATOM 611 O O . CYS A 1 87 ? -3.169 7.560 0.283 1.00 97.75 87 CYS A O 1
ATOM 613 N N . ARG A 1 88 ? -2.686 6.368 2.126 1.00 98.12 88 ARG A N 1
ATOM 614 C CA . ARG A 1 88 ? -1.348 6.949 2.341 1.00 98.12 88 ARG A CA 1
ATOM 615 C C . ARG A 1 88 ? -0.279 6.208 1.534 1.00 98.12 88 ARG A C 1
ATOM 617 O O . ARG A 1 88 ? -0.089 5.016 1.734 1.00 98.12 88 ARG A O 1
ATOM 624 N N . VAL A 1 89 ? 0.466 6.886 0.669 1.00 98.50 89 VAL A N 1
ATOM 625 C CA . VAL A 1 89 ? 1.573 6.293 -0.101 1.00 98.50 89 VAL A CA 1
ATOM 626 C C . VAL A 1 89 ? 2.898 6.761 0.480 1.00 98.50 89 VAL A C 1
ATOM 628 O O . VAL A 1 89 ? 3.157 7.962 0.549 1.00 98.50 89 VAL A O 1
ATOM 631 N N . VAL A 1 90 ? 3.738 5.806 0.879 1.00 98.38 90 VAL A N 1
ATOM 632 C CA . VAL A 1 90 ? 4.955 6.073 1.650 1.00 98.38 90 VAL A CA 1
ATOM 633 C C . VAL A 1 90 ? 6.164 5.390 1.016 1.00 98.38 90 VAL A C 1
ATOM 635 O O . VAL A 1 90 ? 6.117 4.197 0.724 1.00 98.38 90 VAL A O 1
ATOM 638 N N . LYS A 1 91 ? 7.272 6.125 0.862 1.00 98.19 91 LYS A N 1
ATOM 639 C CA . LYS A 1 91 ? 8.586 5.605 0.445 1.00 98.19 91 LYS A CA 1
ATOM 640 C C . LYS A 1 91 ? 9.691 6.161 1.333 1.00 98.19 91 LYS A C 1
ATOM 642 O O . LYS A 1 91 ? 9.791 7.371 1.535 1.00 98.19 91 LYS A O 1
ATOM 647 N N . ALA A 1 92 ? 10.551 5.277 1.835 1.00 97.25 92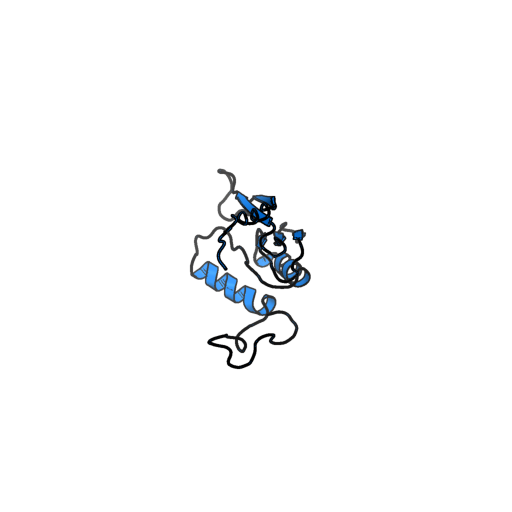 ALA A N 1
ATOM 648 C CA . ALA A 1 92 ? 11.615 5.627 2.783 1.00 97.25 92 ALA A CA 1
ATOM 649 C C . ALA A 1 92 ? 12.859 6.275 2.134 1.00 97.25 92 ALA A C 1
ATOM 651 O O . ALA A 1 92 ? 13.734 6.792 2.837 1.00 97.25 92 ALA A O 1
ATOM 652 N N . GLY A 1 93 ? 12.942 6.261 0.803 1.00 95.81 93 GLY A N 1
ATOM 653 C CA . GLY A 1 93 ? 14.165 6.542 0.058 1.00 95.81 93 GLY A CA 1
ATOM 654 C C . GLY A 1 93 ? 15.065 5.309 -0.048 1.00 95.81 93 GLY A C 1
ATOM 655 O O . GLY A 1 93 ? 14.574 4.194 -0.209 1.00 95.81 93 GLY A O 1
ATOM 656 N N . GLU A 1 94 ? 16.378 5.514 0.037 1.00 95.31 94 GLU A N 1
ATOM 657 C CA . GLU A 1 94 ? 17.409 4.492 -0.197 1.00 95.31 94 GLU A CA 1
ATOM 658 C C . GLU A 1 94 ? 18.486 4.443 0.908 1.00 95.31 94 GLU A C 1
ATOM 660 O O . GLU A 1 94 ? 18.513 5.273 1.826 1.00 95.31 94 GLU A O 1
ATOM 665 N N . ASP A 1 95 ? 19.392 3.466 0.785 1.00 94.56 95 ASP A N 1
ATOM 666 C CA . ASP A 1 95 ? 20.636 3.308 1.558 1.00 94.56 95 ASP A CA 1
ATOM 667 C C . ASP A 1 95 ? 20.478 3.247 3.078 1.00 94.56 95 ASP A C 1
ATOM 669 O O . ASP A 1 95 ? 21.374 3.655 3.812 1.00 94.56 95 ASP A O 1
ATOM 673 N N . ALA A 1 96 ? 19.317 2.799 3.567 1.00 93.00 96 ALA A N 1
ATOM 674 C CA . ALA A 1 96 ? 19.011 2.780 4.997 1.00 93.00 96 ALA A CA 1
ATOM 675 C C . ALA A 1 96 ? 19.306 4.129 5.690 1.00 93.00 96 ALA A C 1
ATOM 677 O O . ALA A 1 96 ? 19.637 4.179 6.867 1.00 93.00 96 ALA A O 1
ATOM 678 N N . LYS A 1 97 ? 19.156 5.255 4.981 1.00 93.62 97 LYS A N 1
ATOM 679 C CA . LYS A 1 97 ? 19.328 6.597 5.567 1.00 93.62 97 LYS A CA 1
ATOM 680 C C . LYS A 1 97 ? 18.174 6.961 6.502 1.00 93.62 97 LYS A C 1
ATOM 682 O O . LYS A 1 97 ? 18.269 7.922 7.266 1.00 93.62 97 LYS A O 1
ATOM 687 N N . ARG A 1 98 ? 17.041 6.258 6.392 1.00 94.38 98 ARG A N 1
ATOM 688 C CA . ARG A 1 98 ? 15.797 6.547 7.114 1.00 94.38 98 ARG A CA 1
ATOM 689 C C . ARG A 1 98 ? 15.022 5.269 7.405 1.00 94.38 98 ARG A C 1
ATOM 691 O O . ARG A 1 98 ? 14.996 4.353 6.589 1.00 94.38 98 ARG A O 1
ATOM 698 N N . VAL A 1 99 ? 14.326 5.273 8.534 1.00 95.69 99 VAL A N 1
ATOM 699 C CA . VAL A 1 99 ? 13.230 4.355 8.851 1.00 95.69 99 VAL A CA 1
ATOM 700 C C . VAL A 1 99 ? 11.932 5.140 8.787 1.00 95.69 99 VAL A C 1
ATOM 702 O O . VAL A 1 99 ? 11.867 6.282 9.250 1.00 95.69 99 VAL A O 1
ATOM 705 N N . VAL A 1 100 ? 10.898 4.518 8.231 1.00 96.94 100 VAL A N 1
ATOM 706 C CA . VAL A 1 100 ? 9.541 5.057 8.270 1.00 96.94 100 VAL A CA 1
ATOM 707 C C . VAL A 1 100 ? 8.693 4.182 9.172 1.00 96.94 100 VAL A C 1
ATOM 709 O O . VAL A 1 100 ? 8.651 2.967 9.004 1.00 96.94 100 VAL A O 1
ATOM 712 N N . ILE A 1 101 ? 8.055 4.816 10.146 1.00 97.69 101 ILE A N 1
ATOM 713 C CA . ILE A 1 101 ? 7.141 4.186 11.091 1.00 97.69 101 ILE A CA 1
ATOM 714 C C . ILE A 1 101 ? 5.734 4.548 10.631 1.00 97.69 101 ILE A C 1
ATOM 716 O O . ILE A 1 101 ? 5.427 5.732 10.488 1.00 97.69 101 ILE A O 1
ATOM 720 N N . VAL A 1 102 ? 4.915 3.535 10.359 1.00 97.94 102 VAL A N 1
ATOM 721 C CA . VAL A 1 102 ? 3.515 3.695 9.957 1.00 97.94 102 VAL A CA 1
ATOM 722 C C . VAL A 1 102 ? 2.650 3.061 11.031 1.00 97.94 102 VAL A C 1
ATOM 724 O O . VAL A 1 102 ? 2.717 1.850 11.237 1.00 97.94 102 VAL A O 1
ATOM 727 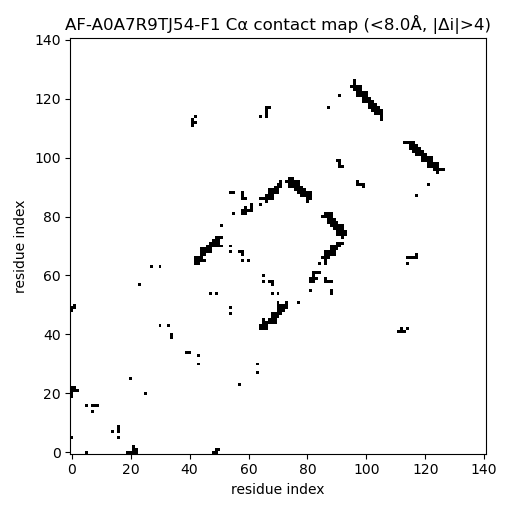N N . ASP A 1 103 ? 1.839 3.879 11.690 1.00 97.69 103 ASP A N 1
ATOM 728 C CA . ASP A 1 103 ? 0.869 3.415 12.673 1.00 97.69 103 ASP A CA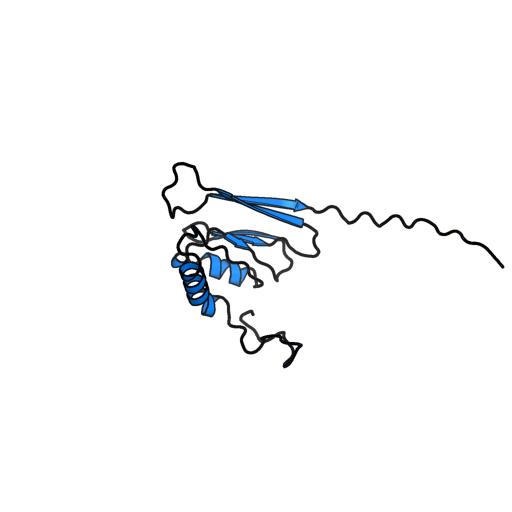 1
ATOM 729 C C . ASP A 1 103 ? -0.503 3.301 12.002 1.00 97.69 103 ASP A C 1
ATOM 731 O O . ASP A 1 103 ? -0.990 4.266 11.406 1.00 97.69 103 ASP A O 1
ATOM 735 N N . LEU A 1 104 ? -1.113 2.117 12.101 1.00 96.88 104 LEU A N 1
ATOM 736 C CA . LEU A 1 104 ? -2.504 1.860 11.727 1.00 96.88 104 LEU A CA 1
ATOM 737 C C . LEU A 1 104 ? -3.313 1.688 13.008 1.00 96.88 104 LEU A C 1
ATOM 739 O O . LEU A 1 104 ? -3.068 0.756 13.777 1.00 96.88 104 LEU A O 1
ATOM 743 N N . PHE A 1 105 ? -4.260 2.586 13.241 1.00 95.50 105 PHE A N 1
ATOM 744 C CA . PHE A 1 105 ? -5.009 2.645 14.488 1.00 95.50 105 PHE A CA 1
ATOM 745 C C . PHE A 1 105 ? -6.514 2.542 14.241 1.00 95.50 105 PHE A C 1
ATOM 747 O O . PHE A 1 105 ? -7.071 3.271 13.425 1.00 95.50 105 PHE A O 1
ATOM 754 N N . TRP A 1 106 ? -7.183 1.658 14.980 1.00 95.50 106 TRP A N 1
ATOM 755 C CA . TRP A 1 106 ? -8.641 1.601 15.052 1.00 95.50 106 TRP A CA 1
ATOM 756 C C . TRP A 1 106 ? -9.079 2.046 16.451 1.00 95.50 106 TRP A C 1
ATOM 758 O O . TRP A 1 106 ? -8.681 1.401 17.427 1.00 95.50 106 TRP A O 1
ATOM 768 N N . PRO A 1 107 ? -9.899 3.107 16.572 1.00 93.25 107 PRO A N 1
ATOM 769 C CA . PRO A 1 107 ? -10.545 3.453 17.834 1.00 93.25 107 PRO A CA 1
ATOM 770 C C . PRO A 1 107 ? -11.317 2.261 18.416 1.00 93.25 107 PRO A C 1
ATOM 772 O O . PRO A 1 107 ? -11.855 1.443 17.670 1.00 93.25 107 PRO A O 1
ATOM 775 N N . ALA A 1 108 ? -11.399 2.158 19.744 1.00 90.88 108 ALA A N 1
ATOM 776 C CA . ALA A 1 108 ? -12.023 1.011 20.416 1.00 90.88 108 ALA A CA 1
ATOM 777 C C . ALA A 1 108 ? -13.512 0.842 20.053 1.00 90.88 108 ALA A C 1
ATOM 779 O O . ALA A 1 108 ? -14.047 -0.264 20.051 1.00 90.88 108 ALA A O 1
ATOM 780 N N . GLU A 1 109 ? -14.172 1.949 19.738 1.00 93.00 109 GLU A N 1
ATOM 781 C CA . GLU A 1 109 ? -15.562 2.053 19.315 1.00 93.00 109 GLU A CA 1
ATOM 782 C C . GLU A 1 109 ? -15.768 1.896 17.800 1.00 93.00 109 GLU A C 1
ATOM 784 O O . GLU A 1 109 ? -16.911 1.911 17.336 1.00 93.00 109 GLU A O 1
ATOM 789 N N . ALA A 1 110 ? -14.693 1.765 17.014 1.00 90.75 110 ALA A N 1
ATOM 790 C CA . ALA A 1 110 ? -14.792 1.661 15.567 1.00 90.75 110 ALA A CA 1
ATOM 791 C C . ALA A 1 110 ? -15.515 0.360 15.167 1.00 90.75 110 ALA A C 1
ATOM 793 O O . ALA A 1 110 ? -15.108 -0.731 15.579 1.00 90.75 110 ALA A O 1
ATOM 794 N N . PRO A 1 111 ? -16.569 0.430 14.331 1.00 91.50 111 PRO A N 1
ATOM 795 C CA . PRO A 1 111 ? -17.206 -0.766 13.797 1.00 91.50 111 PRO A CA 1
ATOM 796 C C . PRO A 1 111 ? -16.206 -1.639 13.036 1.00 91.50 111 PRO A C 1
ATOM 798 O O . PRO A 1 111 ? -15.335 -1.122 12.326 1.00 91.50 111 PRO A O 1
ATOM 801 N N . ARG A 1 112 ? -16.369 -2.965 13.111 1.00 88.44 112 ARG A N 1
ATOM 802 C CA . ARG A 1 112 ? -15.545 -3.896 12.330 1.00 88.44 112 ARG A CA 1
ATOM 803 C C . ARG A 1 112 ? -15.620 -3.559 10.839 1.00 88.44 112 ARG A C 1
ATOM 805 O O . ARG A 1 112 ? -16.705 -3.329 10.308 1.00 88.44 112 ARG A O 1
ATOM 812 N N . GLY A 1 113 ? -14.466 -3.552 10.174 1.00 85.56 113 GLY A N 1
ATOM 813 C CA . GLY A 1 113 ? -14.348 -3.193 8.759 1.00 85.56 113 GLY A CA 1
ATOM 814 C C . GLY A 1 113 ? -14.237 -1.689 8.484 1.00 85.56 113 GLY A C 1
ATOM 815 O O . GLY A 1 113 ? -14.161 -1.297 7.319 1.00 85.56 113 GLY A O 1
ATOM 816 N N . SER A 1 114 ? -14.201 -0.843 9.520 1.00 91.19 114 SER A N 1
ATOM 817 C CA . SER A 1 114 ? -13.828 0.568 9.362 1.00 91.19 114 SER A CA 1
ATOM 818 C C . SER A 1 114 ? -12.382 0.691 8.875 1.00 91.19 114 SER A C 1
ATOM 820 O O . SER A 1 114 ? -11.541 -0.154 9.183 1.00 91.19 114 SER A O 1
ATOM 822 N N . ALA A 1 115 ? -12.076 1.750 8.124 1.00 91.38 115 ALA A N 1
ATOM 823 C CA . ALA A 1 115 ? -10.690 2.057 7.779 1.00 91.38 115 ALA A CA 1
ATOM 824 C C . ALA A 1 115 ? -9.919 2.509 9.037 1.00 91.38 115 ALA A C 1
ATOM 826 O O . ALA A 1 115 ? -10.505 3.219 9.858 1.00 91.38 115 ALA A O 1
ATOM 827 N N . PRO A 1 116 ? -8.640 2.121 9.198 1.00 95.75 116 PRO A N 1
ATOM 828 C CA . PRO A 1 116 ? -7.808 2.649 10.271 1.00 95.75 116 PRO A CA 1
ATOM 829 C C . PRO A 1 116 ? -7.488 4.124 10.036 1.00 95.75 116 PRO A C 1
ATOM 831 O O . PRO A 1 116 ? -7.370 4.580 8.897 1.00 95.75 116 PRO A O 1
ATOM 834 N N . GLU A 1 117 ? -7.237 4.841 11.122 1.00 95.12 117 GLU A N 1
ATOM 835 C CA . GLU A 1 117 ? -6.454 6.067 11.079 1.00 95.12 117 GLU A CA 1
ATOM 836 C C . GLU A 1 117 ? -4.991 5.721 10.785 1.00 95.12 117 GLU A C 1
ATOM 838 O O . GLU A 1 117 ? -4.440 4.766 11.340 1.00 95.12 117 GLU A O 1
ATOM 843 N N . VAL A 1 118 ? -4.362 6.493 9.898 1.00 97.06 118 VAL A N 1
ATOM 844 C CA . VAL A 1 118 ? -2.983 6.260 9.460 1.00 97.06 118 VAL A CA 1
ATOM 845 C C . VAL A 1 118 ? -2.122 7.442 9.865 1.00 97.06 118 VAL A C 1
ATOM 847 O O . VAL A 1 118 ? -2.396 8.576 9.468 1.00 97.06 118 VAL A O 1
ATOM 850 N N . THR A 1 119 ? -1.045 7.181 10.604 1.00 97.38 119 THR A N 1
ATOM 851 C CA . THR A 1 119 ? -0.004 8.187 10.857 1.00 97.38 119 THR A CA 1
ATOM 852 C C . THR A 1 119 ? 1.351 7.692 10.371 1.00 97.38 119 THR A C 1
ATOM 854 O O . THR A 1 119 ? 1.607 6.489 10.322 1.00 97.38 119 THR A O 1
ATOM 857 N N . VAL A 1 120 ? 2.207 8.625 9.951 1.00 97.94 120 VAL A N 1
ATOM 858 C CA . VAL A 1 120 ? 3.515 8.319 9.364 1.00 97.94 120 VAL A CA 1
ATOM 859 C C . VAL A 1 120 ? 4.580 9.185 10.020 1.00 97.94 120 VAL A C 1
ATOM 861 O O . VAL A 1 120 ? 4.419 10.399 10.145 1.00 97.94 120 VAL A O 1
ATOM 864 N N . GLN A 1 121 ? 5.686 8.566 10.426 1.00 97.69 121 GLN A N 1
ATOM 865 C CA . GLN A 1 121 ? 6.848 9.257 10.973 1.00 97.69 121 GLN A CA 1
ATOM 866 C C . GLN A 1 121 ? 8.127 8.827 10.262 1.00 97.69 121 GLN A C 1
ATOM 868 O O . GLN A 1 121 ? 8.456 7.645 10.204 1.00 97.69 121 GLN A O 1
ATOM 873 N N . PHE A 1 122 ? 8.907 9.805 9.809 1.00 96.75 122 PHE A N 1
ATOM 874 C CA . PHE A 1 122 ? 10.236 9.578 9.248 1.00 96.75 122 PHE A CA 1
ATOM 875 C C . PHE A 1 122 ? 11.293 9.789 10.329 1.00 96.75 122 PHE A C 1
ATOM 877 O O . PHE A 1 122 ? 11.342 10.841 10.971 1.00 96.75 122 PHE A O 1
ATOM 884 N N . LYS A 1 123 ? 12.161 8.795 10.523 1.00 96.31 123 LYS A N 1
ATOM 885 C CA . LYS A 1 123 ? 13.310 8.866 11.429 1.00 96.31 123 LYS A CA 1
ATOM 886 C C . LYS A 1 123 ? 14.592 8.701 10.615 1.00 96.31 123 LYS A C 1
ATOM 888 O O . LYS A 1 123 ? 14.749 7.662 9.974 1.00 96.31 123 LYS A O 1
ATOM 893 N N . PRO A 1 124 ? 15.508 9.684 10.599 1.00 93.31 124 PRO A N 1
ATOM 894 C CA . PRO A 1 124 ? 16.822 9.461 10.015 1.00 93.31 124 PRO A CA 1
ATOM 895 C C . PRO A 1 124 ? 17.540 8.374 10.816 1.00 93.31 124 PRO A C 1
ATOM 897 O O . PRO A 1 124 ? 17.506 8.380 12.048 1.00 93.31 124 PRO A O 1
ATOM 900 N N . LEU A 1 125 ? 18.183 7.448 10.116 1.00 88.69 125 LEU A N 1
ATOM 901 C CA . LEU A 1 125 ? 19.166 6.580 10.740 1.00 88.69 125 LEU A CA 1
ATOM 902 C C . LEU A 1 125 ? 20.467 7.371 10.823 1.00 88.69 125 LEU A C 1
ATOM 904 O O . LEU A 1 125 ? 20.853 8.052 9.869 1.00 88.69 125 LEU A O 1
ATOM 908 N N . ALA A 1 126 ? 21.104 7.346 11.994 1.00 74.50 126 ALA A N 1
ATOM 909 C CA . ALA A 1 126 ? 22.441 7.899 12.123 1.00 74.50 126 ALA A CA 1
ATOM 910 C C . ALA A 1 126 ? 23.345 7.200 11.101 1.00 74.50 126 ALA A C 1
ATOM 912 O O . ALA A 1 126 ? 23.186 6.000 10.868 1.00 74.50 126 ALA A O 1
ATOM 913 N N . ALA A 1 127 ? 24.276 7.946 10.501 1.00 62.75 127 ALA A N 1
ATOM 914 C CA . ALA A 1 127 ? 25.354 7.313 9.756 1.00 62.75 127 ALA A CA 1
ATOM 915 C C . ALA A 1 127 ? 25.974 6.243 10.660 1.00 62.75 127 ALA A C 1
ATOM 917 O O . ALA A 1 127 ? 26.145 6.496 11.860 1.00 62.75 127 ALA A O 1
ATOM 918 N N . GLU A 1 128 ? 26.276 5.065 10.109 1.00 55.72 128 GLU A N 1
ATOM 919 C CA . GLU A 1 128 ? 27.144 4.127 10.811 1.00 55.72 128 GLU A CA 1
ATOM 920 C C . GLU A 1 128 ? 28.339 4.944 11.302 1.00 55.72 128 GLU A C 1
ATOM 922 O O . GLU A 1 128 ? 28.967 5.660 10.516 1.00 55.72 128 GLU A O 1
ATOM 927 N N . SER A 1 129 ? 28.589 4.958 12.616 1.00 56.12 129 SER A N 1
ATOM 928 C CA . SER A 1 129 ? 29.844 5.520 13.090 1.00 56.12 129 SER A CA 1
ATOM 929 C C . SER A 1 129 ? 30.905 4.724 12.355 1.00 56.12 129 SER A C 1
ATOM 931 O O . SER A 1 129 ? 30.944 3.509 12.558 1.00 56.12 129 SER A O 1
ATOM 933 N N . GLU A 1 130 ? 31.684 5.381 11.490 1.00 51.28 130 GLU A N 1
ATOM 934 C CA . GLU A 1 130 ? 32.909 4.830 10.916 1.00 51.28 130 GLU A CA 1
ATOM 935 C C . GLU A 1 130 ? 33.562 4.044 12.039 1.00 51.28 130 GLU A C 1
ATOM 937 O O . GLU A 1 130 ? 33.961 4.643 13.047 1.00 51.28 130 GLU A O 1
ATOM 942 N N . ALA A 1 131 ? 33.507 2.709 11.952 1.00 50.31 131 ALA A N 1
ATOM 943 C CA . ALA A 1 131 ? 34.065 1.850 12.974 1.00 50.31 131 ALA A CA 1
ATOM 944 C C . ALA A 1 131 ? 35.476 2.373 13.155 1.00 50.31 131 ALA A C 1
ATOM 946 O O . ALA A 1 131 ? 36.233 2.405 12.182 1.00 50.31 131 ALA A O 1
ATOM 947 N N . SER A 1 132 ? 35.753 2.918 14.344 1.00 51.38 132 SER A N 1
ATOM 948 C CA . SER A 1 132 ? 36.976 3.652 14.613 1.00 51.38 132 SER A CA 1
ATOM 949 C C . SER A 1 132 ? 38.108 2.847 14.012 1.00 51.38 132 SER A C 1
ATOM 951 O O . SER A 1 132 ? 38.300 1.700 14.426 1.00 51.38 132 SER A O 1
ATOM 953 N N . GLY A 1 133 ? 38.775 3.416 13.006 1.00 48.00 133 GLY A N 1
ATOM 954 C CA . GLY A 1 133 ? 40.022 2.913 12.459 1.00 48.00 133 GLY A CA 1
ATOM 955 C C . GLY A 1 133 ? 41.025 2.871 13.600 1.00 48.00 133 GLY A C 1
ATOM 956 O O . GLY A 1 133 ? 41.798 3.802 13.807 1.00 48.00 133 GLY A O 1
ATOM 957 N N . GLY A 1 134 ? 40.914 1.827 14.416 1.00 44.62 134 GLY A N 1
ATOM 958 C CA . GLY A 1 134 ? 41.761 1.539 15.544 1.00 44.62 134 GLY A CA 1
ATOM 959 C C . GLY A 1 134 ? 43.108 1.200 14.958 1.00 44.62 134 GLY A C 1
ATOM 960 O O . GLY A 1 134 ? 43.258 0.188 14.275 1.00 44.62 134 GLY A O 1
ATOM 961 N N . GLY A 1 135 ? 44.055 2.107 15.170 1.00 51.09 135 GLY A N 1
ATOM 962 C CA . GLY A 1 135 ? 45.415 1.978 14.695 1.00 51.09 135 GLY A CA 1
ATOM 963 C C . GLY A 1 135 ? 46.008 0.622 15.057 1.00 51.09 135 GLY A C 1
ATOM 964 O O . GLY A 1 135 ? 46.086 0.247 16.223 1.00 51.09 135 GLY A O 1
ATOM 965 N N . GLY A 1 136 ? 46.488 -0.077 14.036 1.00 42.47 136 GLY A N 1
ATOM 966 C CA . GLY A 1 136 ? 47.528 -1.082 14.170 1.00 42.47 136 GLY A CA 1
ATOM 967 C C . GLY A 1 136 ? 48.856 -0.449 13.788 1.00 42.47 136 GLY A C 1
ATOM 968 O O . GLY A 1 136 ? 49.336 -0.648 12.677 1.00 42.47 136 GLY A O 1
ATOM 969 N N . GLY A 1 137 ? 49.437 0.342 14.692 1.00 49.81 137 GLY A N 1
ATOM 970 C CA . GLY A 1 137 ? 50.877 0.560 14.667 1.00 49.81 137 GLY A CA 1
ATOM 971 C C . GLY A 1 137 ? 51.559 -0.785 14.911 1.00 49.81 137 GLY A C 1
ATOM 972 O O . GLY A 1 137 ? 51.364 -1.398 15.955 1.00 49.81 137 GLY A O 1
ATOM 973 N N . GLY A 1 138 ? 52.332 -1.249 13.936 1.00 41.19 138 GLY A N 1
ATOM 974 C CA . GLY A 1 138 ? 53.160 -2.445 14.030 1.00 41.19 138 GLY A CA 1
ATOM 975 C C . GLY A 1 138 ? 54.432 -2.197 13.237 1.00 41.19 138 GLY A C 1
ATOM 976 O O . GLY A 1 138 ? 54.392 -2.136 12.013 1.00 41.19 138 GLY A O 1
ATOM 977 N N . G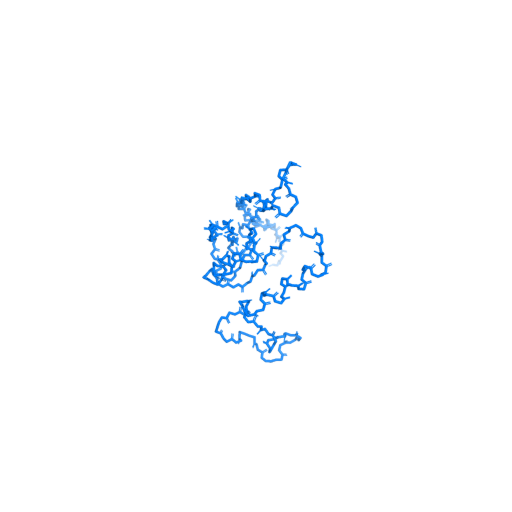LY A 1 139 ? 55.531 -1.952 13.948 1.00 44.75 139 GLY A N 1
ATOM 978 C CA . GLY A 1 139 ? 56.841 -1.708 13.358 1.00 44.75 139 GLY A CA 1
ATOM 979 C C . GLY A 1 139 ? 57.563 -2.984 12.932 1.00 44.75 139 GLY A C 1
ATOM 980 O O . GLY A 1 139 ? 57.145 -4.094 13.256 1.00 44.75 139 GLY A O 1
ATOM 981 N N . GLY A 1 140 ? 58.704 -2.789 12.271 1.00 43.53 140 GLY A N 1
ATOM 982 C CA . GLY A 1 140 ? 59.741 -3.806 12.105 1.00 43.53 140 GLY A CA 1
ATOM 983 C C . GLY A 1 140 ? 60.390 -3.784 10.723 1.00 43.53 140 GLY A C 1
ATOM 984 O O . GLY A 1 140 ? 59.739 -4.157 9.751 1.00 43.53 140 GLY A O 1
ATOM 985 N N . GLY A 1 141 ? 61.674 -3.406 10.667 1.00 38.03 141 GLY A N 1
ATOM 986 C CA . GLY A 1 141 ? 62.561 -3.603 9.515 1.00 38.03 141 GLY A CA 1
ATOM 987 C C . GLY A 1 141 ? 63.454 -2.419 9.212 1.00 38.03 141 GLY A C 1
ATOM 988 O O . GLY A 1 141 ? 63.126 -1.711 8.241 1.00 38.03 141 GLY A O 1
#

Mean predicted aligned error: 9.1 Å

pLDDT: mean 85.41, std 17.95, range [38.03, 98.5]

Radius of gyration: 20.6 Å; Cα contacts (8 Å, |Δi|>4): 200; chains: 1; bounding box: 80×31×40 Å

Foldseek 3Di:
DEPDDQPDDPPPPPDPSVPDDHCVVCVVVVLVVVCVVCVQDLADEAEEEYDPVSLLVVLQPVVRPHQEYEYHPPLDFDWAFHHPSTYTYTYLGDDQQKDKDKDFADDPPHPRNDGTDIDIDIDGDPDDPPPPPPDPPDDDD

Sequence (141 aa):
GGVGGSLYREGAIGGHAAKIVPVMDAVDAAVAAARAAFPDADCVVPLTHQSVAEDVALAKREDLGFPCVLGGHDHAVFDETHGARGCRVVKAGEDAKRVVIVDLFWPAEAPRGSAPEVTVQFKPLAAESEASGGGGGGGGG